Protein AF-A0A8S1AWB1-F1 (afdb_monomer)

Solvent-accessible surface area (backbone atoms only — not comparable to full-atom values): 5278 Å² total; per-residue (Å²): 108,71,69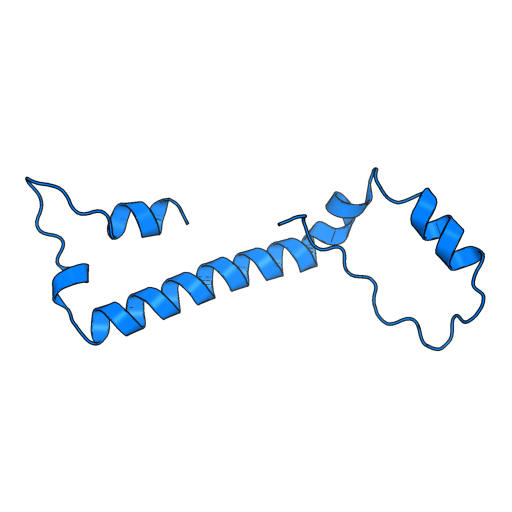,62,52,61,68,69,52,87,50,98,90,51,86,57,62,63,78,70,44,58,73,59,32,57,51,50,55,52,52,54,50,52,52,52,52,50,52,51,52,48,46,46,69,75,41,47,72,75,74,55,77,78,87,46,69,66,56,54,52,52,55,70,71,58,87,62,85,89,75,69,69,87,88,74,81,73,82,85,131

Nearest PDB structures (foldseek):
  8hr9-assembly1_G  TM=2.049E-01  e=8.832E+00  Escherichia coli

Structure (mmCIF, N/CA/C/O backbone):
data_AF-A0A8S1AWB1-F1
#
_entry.id   AF-A0A8S1AWB1-F1
#
loop_
_atom_site.group_PDB
_atom_site.id
_atom_site.type_symbol
_atom_site.label_atom_id
_atom_site.label_alt_id
_atom_site.label_comp_id
_atom_site.label_asym_id
_atom_site.label_entity_id
_atom_site.label_seq_id
_atom_site.pdbx_PDB_ins_code
_atom_site.Cartn_x
_atom_site.Cartn_y
_atom_site.Cartn_z
_atom_site.occupancy
_atom_site.B_iso_or_equiv
_atom_site.auth_seq_id
_atom_site.auth_comp_id
_atom_site.auth_asym_id
_atom_site.auth_atom_id
_atom_site.pdbx_PDB_model_num
ATOM 1 N N . MET A 1 1 ? 3.869 -1.042 2.481 1.00 76.69 1 MET A N 1
ATOM 2 C CA . MET A 1 1 ? 3.085 -2.017 3.278 1.00 76.69 1 MET A CA 1
ATOM 3 C C . MET A 1 1 ? 3.418 -2.013 4.768 1.00 76.69 1 MET A C 1
ATOM 5 O O . MET A 1 1 ? 2.496 -1.847 5.555 1.00 76.69 1 MET A O 1
ATOM 9 N N . ASN A 1 2 ? 4.689 -2.142 5.174 1.00 86.38 2 ASN A N 1
ATOM 10 C CA . ASN A 1 2 ? 5.073 -2.330 6.588 1.00 86.38 2 ASN A CA 1
ATOM 11 C C . ASN A 1 2 ? 4.500 -1.290 7.566 1.00 86.38 2 ASN A C 1
ATOM 13 O O . ASN A 1 2 ? 4.030 -1.660 8.635 1.00 86.38 2 ASN A O 1
ATOM 17 N N . T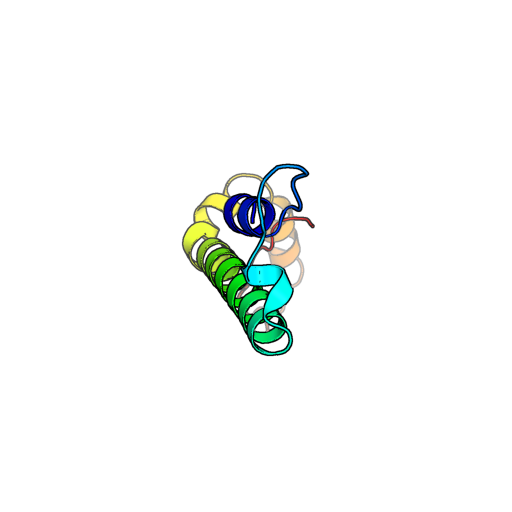YR A 1 3 ? 4.462 -0.009 7.189 1.00 90.38 3 TYR A N 1
ATOM 18 C CA . TYR A 1 3 ? 3.872 1.043 8.026 1.00 90.38 3 TYR A CA 1
ATOM 19 C C . TYR A 1 3 ? 2.368 0.832 8.293 1.00 90.38 3 TYR A C 1
ATOM 21 O O . TYR A 1 3 ? 1.916 0.901 9.435 1.00 90.38 3 TYR A O 1
ATOM 29 N N . TYR A 1 4 ? 1.584 0.534 7.252 1.00 91.00 4 TYR A N 1
ATOM 30 C CA . TYR A 1 4 ? 0.141 0.317 7.391 1.00 91.00 4 TYR A CA 1
ATOM 31 C C . TYR A 1 4 ? -0.170 -1.000 8.108 1.00 91.00 4 TYR A C 1
ATOM 33 O O . TYR A 1 4 ? -1.066 -1.036 8.947 1.00 91.00 4 TYR A O 1
ATOM 41 N N . ALA A 1 5 ? 0.618 -2.051 7.857 1.00 90.44 5 ALA A N 1
ATOM 42 C CA . ALA A 1 5 ? 0.535 -3.304 8.604 1.00 90.44 5 ALA A CA 1
ATOM 43 C C . ALA A 1 5 ? 0.816 -3.081 10.100 1.00 90.44 5 ALA A C 1
ATOM 45 O O 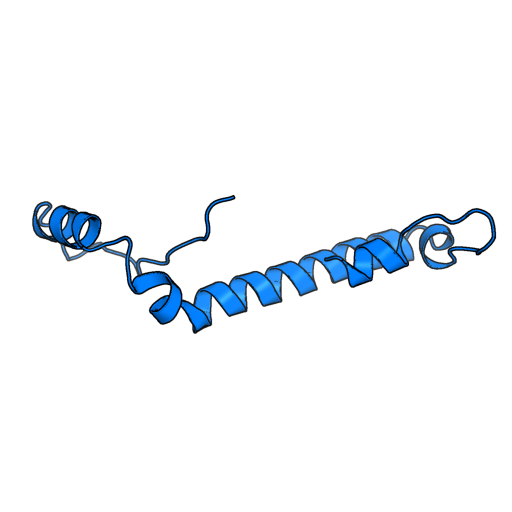. ALA A 1 5 ? 0.042 -3.516 10.948 1.00 90.44 5 ALA A O 1
ATOM 46 N N . TYR A 1 6 ? 1.858 -2.309 10.427 1.00 91.19 6 TYR A N 1
ATOM 47 C CA . TYR A 1 6 ? 2.169 -1.918 11.801 1.00 91.19 6 TYR A CA 1
ATOM 48 C C . TYR A 1 6 ? 1.027 -1.126 12.458 1.00 91.19 6 TYR A C 1
ATOM 50 O O . TYR A 1 6 ? 0.737 -1.339 13.634 1.00 91.19 6 TYR A O 1
ATOM 58 N N . ARG A 1 7 ? 0.352 -0.235 11.721 1.00 90.00 7 ARG A N 1
ATOM 59 C CA . ARG A 1 7 ? -0.806 0.526 12.229 1.00 90.00 7 ARG A CA 1
ATOM 60 C C . ARG A 1 7 ? -2.050 -0.336 12.459 1.00 90.00 7 ARG A C 1
ATOM 62 O O . ARG A 1 7 ? -2.864 0.022 13.301 1.00 90.00 7 ARG A O 1
ATOM 69 N N . MET A 1 8 ? -2.204 -1.450 11.744 1.00 90.81 8 MET A N 1
ATOM 70 C CA . MET A 1 8 ? -3.334 -2.382 11.899 1.00 90.81 8 MET A CA 1
ATOM 71 C C . MET A 1 8 ? -3.045 -3.547 12.855 1.00 90.81 8 MET A C 1
ATOM 73 O O . MET A 1 8 ? -3.955 -4.292 13.205 1.00 90.81 8 MET A O 1
ATOM 77 N N . MET A 1 9 ? -1.798 -3.712 13.290 1.00 93.00 9 MET A N 1
ATOM 78 C CA . MET A 1 9 ? -1.401 -4.755 14.231 1.00 93.00 9 MET A CA 1
ATOM 79 C C . MET A 1 9 ? -2.153 -4.613 15.567 1.00 93.00 9 MET A C 1
ATOM 81 O O . MET A 1 9 ? -2.246 -3.519 16.128 1.00 93.00 9 MET A O 1
ATOM 85 N N . ILE A 1 10 ? -2.667 -5.730 16.087 1.00 92.62 10 ILE A N 1
ATOM 86 C CA . ILE A 1 10 ? -3.269 -5.809 17.425 1.00 92.62 10 ILE A CA 1
ATOM 87 C C . ILE A 1 10 ? -2.149 -5.985 18.454 1.00 92.62 10 ILE A C 1
ATOM 89 O O . ILE A 1 10 ? -1.258 -6.815 18.266 1.00 92.62 10 ILE A O 1
ATOM 93 N N . ARG A 1 11 ? -2.194 -5.214 19.546 1.00 92.75 11 ARG A N 1
ATOM 94 C CA . ARG A 1 11 ? -1.234 -5.291 20.656 1.00 92.75 11 ARG A CA 1
ATOM 95 C C . ARG A 1 11 ? -1.978 -5.352 21.981 1.00 92.75 11 ARG A C 1
ATOM 97 O O . ARG A 1 11 ? -2.985 -4.680 22.158 1.00 92.75 11 ARG A O 1
ATOM 104 N N . THR A 1 12 ? -1.470 -6.145 22.918 1.00 89.00 12 THR A N 1
ATOM 105 C CA . THR A 1 12 ? -2.126 -6.429 24.206 1.00 89.00 12 THR A CA 1
ATOM 106 C C . THR A 1 12 ? -2.276 -5.211 25.120 1.00 89.00 12 THR A C 1
ATOM 108 O O . THR A 1 12 ? -3.178 -5.198 25.949 1.00 89.00 12 THR A O 1
ATOM 111 N N . HIS A 1 13 ? -1.432 -4.187 24.969 1.00 91.19 13 HIS A N 1
ATOM 112 C CA . HIS A 1 13 ? -1.421 -2.995 25.830 1.00 91.19 13 HIS A CA 1
ATOM 113 C C . HIS A 1 13 ? -1.827 -1.703 25.108 1.00 91.19 13 HIS A C 1
ATOM 115 O O . HIS A 1 13 ? -1.658 -0.617 25.656 1.00 91.19 13 HIS A O 1
ATOM 121 N N . GLU A 1 14 ? -2.341 -1.796 23.880 1.00 90.94 14 GLU A N 1
ATOM 122 C CA . GLU A 1 14 ? -2.685 -0.632 23.063 1.00 90.94 14 GLU A CA 1
ATOM 123 C C . GLU A 1 14 ? -4.045 -0.841 22.397 1.00 90.94 14 GLU A C 1
ATOM 125 O O . GLU A 1 14 ? -4.289 -1.858 21.744 1.00 90.94 14 GLU A O 1
ATOM 130 N N . GLU A 1 15 ? -4.941 0.136 22.531 1.00 89.44 15 GLU A N 1
ATOM 131 C CA . GLU A 1 15 ? -6.201 0.094 21.802 1.00 89.44 15 GLU A CA 1
ATOM 132 C C . GLU A 1 15 ? -6.007 0.506 20.343 1.00 89.44 15 GLU A C 1
ATOM 134 O O . GLU A 1 15 ? -5.675 1.651 20.032 1.00 89.44 15 GLU A O 1
ATOM 139 N N . ASN A 1 16 ? -6.315 -0.406 19.420 1.00 90.81 16 ASN A N 1
ATOM 140 C CA . ASN A 1 16 ? -6.327 -0.082 18.002 1.00 90.81 16 ASN A CA 1
ATOM 141 C C . ASN A 1 16 ? -7.696 0.478 17.578 1.00 90.81 16 ASN A C 1
ATOM 143 O O . ASN A 1 16 ? -8.607 -0.259 17.196 1.00 90.81 16 ASN A O 1
ATOM 147 N N . VAL A 1 17 ? -7.837 1.805 17.644 1.00 91.94 17 VAL A N 1
ATOM 148 C CA . VAL A 1 17 ? -9.080 2.513 17.284 1.00 91.94 17 VAL A CA 1
ATOM 149 C C . VAL A 1 17 ? -9.472 2.272 15.825 1.00 91.94 17 VAL A C 1
ATOM 151 O O . V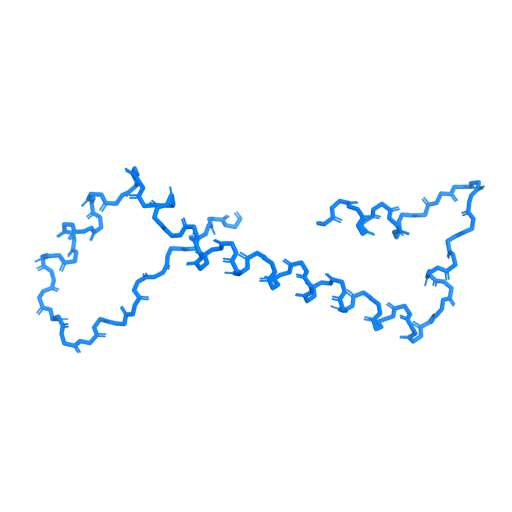AL A 1 17 ? -10.657 2.145 15.528 1.00 91.94 17 VAL A O 1
ATOM 154 N N . ILE A 1 18 ? -8.496 2.137 14.921 1.00 91.38 18 ILE A N 1
ATOM 155 C CA . ILE A 1 18 ? -8.744 1.928 13.486 1.00 91.38 18 ILE A CA 1
ATOM 156 C C . ILE A 1 18 ? -9.600 0.675 13.272 1.00 91.38 18 ILE A C 1
ATOM 158 O O . ILE A 1 18 ? -10.555 0.717 12.503 1.00 91.38 18 ILE A O 1
ATOM 162 N N . LEU A 1 19 ? -9.326 -0.403 14.013 1.00 92.44 19 LEU A N 1
ATOM 163 C CA . LEU A 1 19 ? -10.065 -1.665 13.912 1.00 92.44 19 LEU A CA 1
ATOM 164 C C . LEU A 1 19 ? -11.487 -1.593 14.493 1.00 92.44 19 LEU A C 1
ATOM 166 O O . LEU A 1 19 ? -12.341 -2.402 14.136 1.00 92.44 19 LEU A O 1
ATOM 170 N N . LYS A 1 20 ? -11.780 -0.618 15.364 1.00 92.88 20 LYS A N 1
ATOM 171 C CA . LYS A 1 20 ? -13.112 -0.445 15.970 1.00 92.88 20 LYS A CA 1
ATOM 172 C C . LYS A 1 20 ? -14.096 0.282 15.043 1.00 92.88 20 LYS A C 1
ATOM 174 O O . LYS A 1 20 ? -15.308 0.199 15.241 1.00 92.88 20 LYS A O 1
ATOM 179 N N . CYS A 1 21 ? -13.611 0.950 13.998 1.00 90.44 21 CYS A N 1
ATOM 180 C CA . CYS A 1 21 ? -14.404 1.883 13.194 1.00 90.44 21 CYS A CA 1
ATOM 181 C C . CYS A 1 21 ? -15.236 1.257 12.046 1.00 90.44 21 CYS A C 1
ATOM 183 O O . CYS A 1 21 ? -15.618 1.967 11.117 1.00 90.44 21 CYS A O 1
ATOM 185 N N . ARG A 1 22 ? -15.569 -0.045 12.089 1.00 92.81 22 ARG A N 1
ATOM 186 C CA . ARG A 1 22 ? -16.464 -0.768 11.143 1.00 92.81 22 ARG A CA 1
ATOM 187 C C . ARG A 1 22 ? -16.344 -0.317 9.671 1.00 92.81 22 ARG A C 1
ATOM 189 O O . ARG A 1 22 ? -15.387 -0.666 8.992 1.00 92.81 22 ARG A O 1
ATOM 196 N N . ARG A 1 23 ? -17.306 0.460 9.156 1.00 96.62 23 ARG A N 1
ATOM 197 C CA . ARG A 1 23 ? -17.340 0.902 7.748 1.00 96.62 23 ARG A CA 1
ATOM 198 C C . ARG A 1 23 ? -16.145 1.784 7.380 1.00 96.62 23 ARG A C 1
ATOM 200 O O . ARG A 1 23 ? -15.616 1.666 6.281 1.00 96.62 23 ARG A O 1
ATOM 207 N N . LEU A 1 24 ? -15.701 2.631 8.304 1.00 95.06 24 LEU A N 1
ATOM 208 C CA . LEU A 1 24 ? -14.535 3.485 8.096 1.00 95.06 24 LEU A CA 1
ATOM 209 C C . LEU A 1 24 ? -13.241 2.659 8.061 1.00 95.06 24 LEU A C 1
ATOM 211 O O . LEU A 1 24 ? -12.334 2.988 7.307 1.00 95.06 24 LEU A O 1
ATOM 215 N N . PHE A 1 25 ? -13.175 1.551 8.810 1.00 94.38 25 PHE A N 1
ATOM 216 C CA . PHE A 1 25 ? -12.062 0.602 8.705 1.00 94.38 25 PHE A CA 1
ATOM 217 C C . PHE A 1 25 ? -11.987 -0.027 7.310 1.00 94.38 25 PHE A C 1
ATOM 219 O O . PHE A 1 25 ? -10.911 -0.084 6.721 1.00 94.38 25 PHE A O 1
ATOM 226 N N . GLN A 1 26 ? -13.126 -0.457 6.759 1.00 94.94 26 GLN A N 1
ATOM 227 C CA . GLN A 1 26 ? -13.175 -1.042 5.415 1.00 94.94 26 GLN A CA 1
ATOM 228 C C . GLN A 1 26 ? -12.702 -0.047 4.348 1.00 94.94 26 GLN A C 1
ATOM 230 O O . GLN A 1 26 ? -11.896 -0.411 3.496 1.00 94.94 26 GLN A O 1
ATOM 235 N N . GLN A 1 27 ? -13.151 1.210 4.425 1.00 96.25 27 GLN A N 1
ATOM 236 C CA . GLN A 1 27 ? -12.691 2.278 3.529 1.00 96.25 27 GLN A CA 1
ATOM 237 C C . GLN A 1 27 ? -11.188 2.513 3.672 1.00 96.25 27 GLN A C 1
ATOM 239 O O . GLN A 1 27 ? -10.459 2.456 2.689 1.00 96.25 27 GLN A O 1
ATOM 244 N N . PHE A 1 28 ? -10.710 2.664 4.909 1.00 94.06 28 PHE A N 1
ATOM 245 C CA . PHE A 1 28 ? -9.293 2.850 5.193 1.00 94.06 28 PHE A CA 1
ATOM 246 C C . PHE A 1 28 ? -8.427 1.717 4.620 1.00 94.06 28 PHE A C 1
ATOM 248 O O . PHE A 1 28 ? -7.400 1.985 4.001 1.00 94.06 28 PHE A O 1
ATOM 255 N N . ALA A 1 29 ? -8.832 0.457 4.796 1.00 93.75 29 ALA A N 1
ATOM 256 C CA . ALA A 1 29 ? -8.079 -0.692 4.299 1.00 93.75 29 ALA A CA 1
ATOM 257 C C . ALA A 1 29 ? -7.952 -0.676 2.766 1.00 93.75 29 ALA A C 1
ATOM 259 O O . ALA A 1 29 ? -6.854 -0.873 2.239 1.00 93.75 29 ALA A O 1
ATOM 260 N N . VAL A 1 30 ? -9.052 -0.394 2.060 1.00 95.88 30 VAL A N 1
ATOM 261 C CA . VAL A 1 30 ? -9.066 -0.292 0.593 1.00 95.88 30 VAL A CA 1
ATOM 262 C C . VAL A 1 30 ? -8.219 0.889 0.124 1.00 95.88 30 VAL A C 1
ATOM 264 O O . VAL A 1 30 ? -7.363 0.716 -0.742 1.00 95.88 30 VAL A O 1
ATOM 267 N N . ASP A 1 31 ? -8.381 2.062 0.733 1.00 95.69 31 ASP A N 1
ATOM 268 C CA . ASP A 1 31 ? -7.639 3.268 0.357 1.00 95.69 31 ASP A CA 1
ATOM 269 C C . ASP A 1 31 ? -6.127 3.087 0.537 1.00 95.69 31 ASP A C 1
ATOM 271 O O . ASP A 1 31 ? -5.333 3.507 -0.310 1.00 95.69 31 ASP A O 1
ATOM 275 N N . MET A 1 32 ? -5.702 2.436 1.627 1.00 94.94 32 MET A N 1
ATOM 276 C CA . MET A 1 32 ? -4.280 2.192 1.877 1.00 94.94 32 MET A CA 1
ATOM 277 C C . MET A 1 32 ? -3.700 1.177 0.894 1.00 94.94 32 MET A C 1
ATOM 279 O O . MET A 1 32 ? -2.567 1.356 0.442 1.00 94.94 32 MET A O 1
ATOM 283 N N . TYR A 1 33 ? -4.468 0.150 0.520 1.00 93.88 33 TYR A N 1
ATOM 284 C CA . TYR A 1 33 ? -4.068 -0.790 -0.524 1.00 93.88 33 TYR A CA 1
ATOM 285 C C . TYR A 1 33 ? -3.901 -0.086 -1.876 1.00 93.88 33 TYR A C 1
ATOM 287 O O . TYR A 1 33 ? -2.837 -0.179 -2.487 1.00 93.88 33 TYR A O 1
ATOM 295 N N . VAL A 1 34 ? -4.908 0.684 -2.304 1.00 95.94 34 VAL A N 1
ATOM 296 C CA . VAL A 1 34 ? -4.877 1.421 -3.576 1.00 95.94 34 VAL A CA 1
ATOM 297 C C . VAL A 1 34 ? -3.700 2.389 -3.616 1.00 95.94 34 VAL A C 1
ATOM 299 O O . VAL A 1 34 ? -2.999 2.446 -4.625 1.00 95.94 34 VAL A O 1
ATOM 302 N N . LYS A 1 35 ? -3.423 3.108 -2.521 1.00 95.00 35 LYS A N 1
ATOM 303 C CA . LYS A 1 35 ? -2.258 3.999 -2.429 1.00 95.00 35 LYS A CA 1
ATOM 304 C C . LYS A 1 35 ? -0.948 3.247 -2.679 1.00 95.00 35 LYS A C 1
ATOM 306 O O . LYS A 1 35 ? -0.162 3.666 -3.525 1.00 95.00 35 LYS A O 1
ATOM 311 N N . VAL A 1 36 ? -0.725 2.140 -1.969 1.00 93.31 36 VAL A N 1
ATOM 312 C CA . VAL A 1 36 ? 0.515 1.358 -2.087 1.00 93.31 36 VAL A CA 1
ATOM 313 C C . VAL A 1 36 ? 0.677 0.777 -3.492 1.00 93.31 36 VAL A C 1
ATOM 315 O O . VAL A 1 36 ? 1.757 0.869 -4.071 1.00 93.31 36 VAL A O 1
ATOM 318 N N . GLU A 1 37 ? -0.382 0.208 -4.065 1.00 93.12 37 GLU A N 1
ATOM 319 C CA . GLU A 1 37 ? -0.314 -0.358 -5.415 1.00 93.12 37 GLU A CA 1
ATOM 320 C C . GLU A 1 37 ? -0.146 0.720 -6.489 1.00 93.12 37 GLU A C 1
ATOM 322 O O . GLU A 1 37 ? 0.587 0.518 -7.455 1.00 93.12 37 GLU A O 1
ATOM 327 N N . THR A 1 38 ? -0.728 1.906 -6.300 1.00 95.00 38 THR A N 1
ATOM 328 C CA . THR A 1 38 ? -0.508 3.044 -7.205 1.00 95.00 38 THR A CA 1
ATOM 329 C C . THR A 1 38 ? 0.960 3.464 -7.213 1.00 95.00 38 THR A C 1
ATOM 331 O O . THR A 1 38 ? 1.540 3.651 -8.283 1.00 95.00 38 THR A O 1
ATOM 334 N N . GLU A 1 39 ? 1.592 3.567 -6.041 1.00 92.81 39 GLU A N 1
ATOM 335 C CA . GLU A 1 39 ? 3.027 3.858 -5.931 1.00 92.81 39 GLU A CA 1
ATOM 336 C C . GLU A 1 39 ? 3.880 2.756 -6.572 1.00 92.81 39 GLU A C 1
ATOM 338 O O . GLU A 1 39 ? 4.843 3.053 -7.280 1.00 92.81 39 GLU A O 1
ATOM 343 N N . ARG A 1 40 ? 3.505 1.485 -6.395 1.00 90.88 40 ARG A N 1
ATOM 344 C CA . ARG A 1 40 ? 4.187 0.341 -7.015 1.00 90.88 40 ARG A CA 1
ATOM 345 C C . ARG A 1 40 ? 4.102 0.382 -8.542 1.00 90.88 40 ARG A C 1
ATOM 347 O O . ARG A 1 40 ? 5.117 0.216 -9.217 1.00 90.88 40 ARG A O 1
ATOM 354 N N . LEU A 1 41 ? 2.924 0.656 -9.098 1.00 91.06 41 LEU A N 1
ATOM 355 C CA . LEU A 1 41 ? 2.731 0.820 -10.541 1.00 91.06 41 LEU A CA 1
ATOM 356 C C . LEU A 1 41 ? 3.482 2.042 -11.080 1.00 91.06 41 LEU A C 1
ATOM 358 O O . LEU A 1 41 ? 4.089 1.968 -12.149 1.00 91.06 41 LEU A O 1
ATOM 362 N N . ALA A 1 42 ? 3.496 3.151 -10.336 1.00 92.88 42 ALA A N 1
ATOM 363 C CA . ALA A 1 42 ? 4.288 4.325 -10.685 1.00 92.88 42 ALA A CA 1
ATOM 364 C C . ALA A 1 42 ? 5.786 3.993 -10.704 1.00 92.88 42 ALA A C 1
ATOM 366 O O . ALA A 1 42 ? 6.479 4.334 -11.664 1.00 92.88 42 ALA A O 1
ATOM 367 N N . PHE A 1 43 ? 6.281 3.261 -9.702 1.00 89.62 43 PHE A N 1
ATOM 368 C CA . PHE A 1 43 ? 7.662 2.795 -9.669 1.00 89.62 43 PHE A CA 1
ATOM 369 C C . PHE A 1 43 ? 7.987 1.952 -10.903 1.00 89.62 43 PHE A C 1
ATOM 371 O O . PHE A 1 43 ? 8.952 2.263 -11.599 1.00 89.62 43 PHE A O 1
ATOM 378 N N . ILE A 1 44 ? 7.155 0.955 -11.226 1.00 86.88 44 ILE A N 1
ATOM 379 C CA . ILE A 1 44 ? 7.320 0.123 -12.425 1.00 86.88 44 ILE A CA 1
ATOM 380 C C . ILE A 1 44 ? 7.369 1.005 -13.674 1.00 86.88 44 ILE A C 1
ATOM 382 O O . ILE A 1 44 ? 8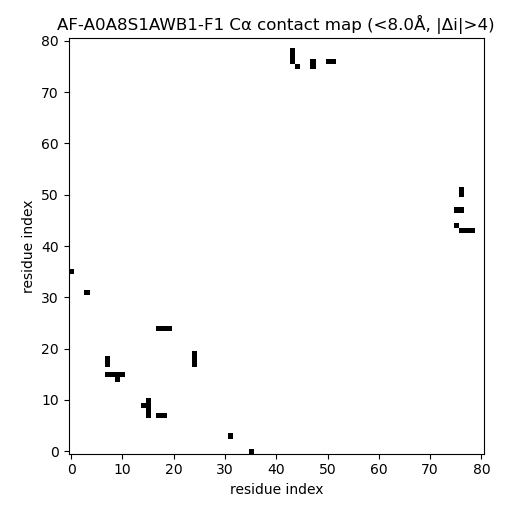.288 0.858 -14.475 1.00 86.88 44 ILE A O 1
ATOM 386 N N . ARG A 1 45 ? 6.440 1.955 -13.824 1.00 86.81 45 ARG A N 1
ATOM 387 C CA . ARG A 1 45 ? 6.350 2.845 -14.990 1.00 86.81 45 ARG A CA 1
ATOM 388 C C . ARG A 1 45 ? 7.587 3.729 -15.166 1.00 86.81 45 ARG A C 1
ATOM 390 O O . ARG A 1 45 ? 8.059 3.878 -16.292 1.00 86.81 45 ARG A O 1
ATOM 397 N N . PHE A 1 46 ? 8.103 4.317 -14.088 1.00 89.12 46 PHE A N 1
ATOM 398 C CA . PHE A 1 46 ? 9.205 5.285 -14.151 1.00 89.12 46 PHE A CA 1
ATOM 399 C C . PHE A 1 46 ? 10.599 4.653 -14.045 1.00 89.12 46 PHE A C 1
ATOM 401 O O . PHE A 1 46 ? 11.570 5.263 -14.480 1.00 89.12 46 PHE A O 1
ATOM 408 N N . ASN A 1 47 ? 10.713 3.420 -13.541 1.00 85.25 47 ASN A N 1
ATOM 409 C CA . ASN A 1 47 ? 11.996 2.730 -13.354 1.00 85.25 47 ASN A CA 1
ATOM 410 C C . ASN A 1 47 ? 12.235 1.610 -14.379 1.00 85.25 47 ASN A C 1
ATOM 412 O O . ASN A 1 47 ? 13.168 0.826 -14.214 1.00 85.25 47 ASN A O 1
ATOM 416 N N . GLN A 1 48 ? 11.454 1.558 -15.469 1.00 79.12 48 GLN A N 1
ATOM 417 C CA . GLN A 1 48 ? 11.624 0.569 -16.545 1.00 79.12 48 GLN A CA 1
ATOM 418 C C . GLN A 1 48 ? 13.066 0.482 -17.066 1.00 79.12 48 GLN A C 1
ATOM 420 O O . GLN A 1 48 ? 13.528 -0.606 -17.368 1.00 79.12 48 GLN A O 1
ATOM 425 N N . ALA A 1 49 ? 13.806 1.593 -17.156 1.00 75.88 49 ALA A N 1
ATOM 426 C CA . ALA A 1 49 ? 15.199 1.568 -17.615 1.00 75.88 49 ALA A CA 1
ATOM 427 C C . ALA A 1 49 ? 16.147 0.845 -16.638 1.00 75.88 49 ALA A C 1
ATOM 429 O O . ALA A 1 49 ? 17.052 0.142 -17.073 1.00 75.88 49 ALA A O 1
ATOM 430 N N . LYS A 1 50 ? 15.912 0.971 -15.326 1.00 73.12 50 LYS A N 1
ATOM 431 C CA . LYS A 1 50 ? 16.668 0.258 -14.286 1.00 73.12 50 LYS A CA 1
ATOM 432 C C .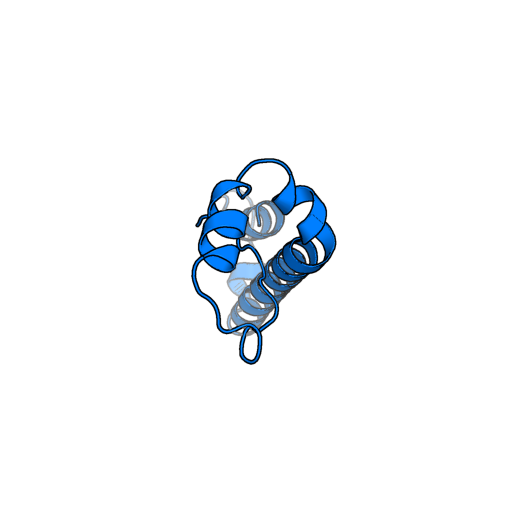 LYS A 1 50 ? 16.293 -1.225 -14.230 1.00 73.12 50 LYS A C 1
ATOM 434 O O . LYS A 1 50 ? 17.140 -2.057 -13.957 1.00 73.12 50 LYS A O 1
ATOM 439 N N . LEU A 1 51 ? 15.037 -1.549 -14.539 1.00 69.25 51 LEU A N 1
ATOM 440 C CA . LEU A 1 51 ? 14.559 -2.926 -14.705 1.00 69.25 51 LEU A CA 1
ATOM 441 C C . LEU A 1 51 ? 15.066 -3.586 -16.009 1.00 69.25 51 LEU A C 1
ATOM 443 O O . LEU A 1 51 ? 14.824 -4.766 -16.223 1.00 69.25 51 LEU A O 1
ATOM 447 N N . ARG A 1 52 ? 15.734 -2.834 -16.899 1.00 62.97 52 ARG A N 1
ATOM 448 C CA . ARG A 1 52 ? 16.158 -3.270 -18.244 1.00 62.97 52 ARG A CA 1
ATOM 449 C C . ARG A 1 52 ? 17.640 -3.646 -18.370 1.00 62.97 52 ARG A C 1
ATOM 451 O O . ARG A 1 52 ? 18.042 -3.978 -19.481 1.00 62.97 52 ARG A O 1
ATOM 458 N N . SER A 1 53 ? 18.463 -3.556 -17.322 1.00 54.59 53 SER A N 1
ATOM 459 C CA . SER A 1 53 ? 19.922 -3.584 -17.513 1.00 54.59 53 SER A CA 1
ATOM 460 C C . SER A 1 53 ? 20.543 -4.965 -17.736 1.00 54.59 53 SER A C 1
ATOM 462 O O . SER A 1 53 ? 21.599 -5.011 -18.356 1.00 54.59 53 SER A O 1
ATOM 464 N N . GLU A 1 54 ? 19.937 -6.071 -17.288 1.00 53.59 54 GLU A N 1
ATOM 465 C CA . GLU A 1 54 ? 20.666 -7.359 -17.251 1.00 53.59 54 GLU A CA 1
ATOM 466 C C . GLU A 1 54 ? 19.905 -8.562 -17.855 1.00 53.59 54 GLU A C 1
ATOM 468 O O . GLU A 1 54 ? 20.535 -9.407 -18.485 1.00 53.59 54 GLU A O 1
ATOM 473 N N . ASP A 1 55 ? 18.567 -8.605 -17.825 1.00 54.44 55 ASP A N 1
ATOM 474 C CA . ASP A 1 55 ? 17.841 -9.866 -18.095 1.00 54.44 55 ASP A CA 1
ATOM 475 C C . ASP A 1 55 ? 17.383 -10.113 -19.548 1.00 54.44 55 ASP A C 1
ATOM 477 O O . ASP A 1 55 ? 16.808 -11.160 -19.843 1.00 54.44 55 ASP A O 1
ATOM 481 N N . TYR A 1 56 ? 17.598 -9.184 -20.489 1.00 55.91 56 TYR A N 1
ATOM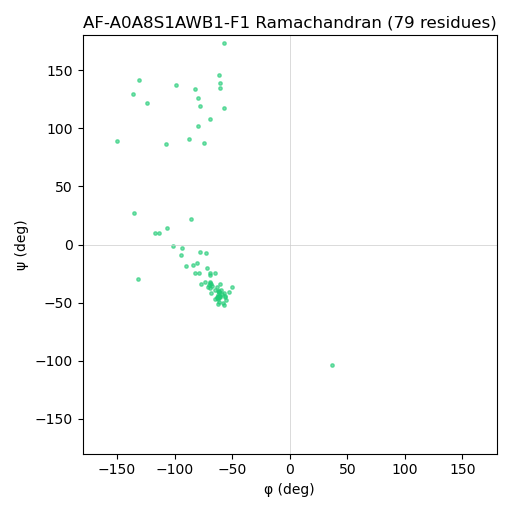 482 C CA . TYR A 1 56 ? 16.846 -9.223 -21.757 1.00 55.91 56 TYR A CA 1
ATOM 483 C C . TYR A 1 56 ? 17.618 -9.008 -23.063 1.00 55.91 56 TYR A C 1
ATOM 485 O O . TYR A 1 56 ? 17.013 -8.653 -24.077 1.00 55.91 56 TYR A O 1
ATOM 493 N N . ILE A 1 57 ? 18.913 -9.341 -23.103 1.00 57.28 57 ILE A N 1
ATOM 494 C CA . ILE A 1 57 ? 19.582 -9.614 -24.393 1.00 57.28 57 ILE A CA 1
ATOM 495 C C . ILE A 1 57 ? 18.817 -10.736 -25.131 1.00 57.28 57 ILE A C 1
ATOM 497 O O . ILE A 1 57 ? 18.410 -10.562 -26.274 1.00 57.28 57 ILE A O 1
ATOM 501 N N . HIS A 1 58 ? 18.439 -11.802 -24.419 1.00 56.81 58 HIS A N 1
ATOM 502 C CA . HIS A 1 58 ? 17.775 -12.978 -24.995 1.00 56.81 58 HIS A CA 1
ATOM 503 C C . HIS A 1 58 ? 16.323 -12.747 -25.474 1.00 56.81 58 HIS A C 1
ATOM 505 O O . HIS A 1 58 ? 15.924 -13.316 -26.487 1.00 56.81 58 HIS A O 1
ATOM 511 N N . LEU A 1 59 ? 15.516 -11.906 -24.805 1.00 59.12 59 LEU A N 1
ATOM 512 C CA . LEU A 1 59 ? 14.151 -11.581 -25.283 1.00 59.12 59 LEU A CA 1
ATOM 513 C C . LEU A 1 59 ? 14.180 -10.586 -26.440 1.00 59.12 59 LEU A C 1
ATOM 515 O O . LEU A 1 59 ? 13.345 -10.665 -27.337 1.00 59.12 59 LEU A O 1
ATOM 519 N N . ARG A 1 60 ? 15.137 -9.650 -26.437 1.00 60.53 60 ARG A N 1
ATOM 520 C CA . ARG A 1 60 ? 15.337 -8.744 -27.569 1.00 60.53 60 ARG A CA 1
ATOM 521 C C . ARG A 1 60 ? 15.693 -9.528 -28.833 1.00 60.53 60 ARG A C 1
ATOM 523 O O . ARG A 1 60 ? 15.161 -9.204 -29.893 1.00 60.53 60 ARG A O 1
ATOM 530 N N . ASP A 1 61 ? 16.525 -10.557 -28.695 1.00 62.22 61 ASP A N 1
ATOM 531 C CA . ASP A 1 61 ? 16.908 -11.449 -29.790 1.00 62.22 61 ASP A CA 1
ATOM 532 C C . ASP A 1 61 ? 15.727 -12.318 -30.255 1.00 62.22 61 ASP A C 1
ATOM 534 O O . ASP A 1 61 ? 15.482 -12.419 -31.457 1.00 62.22 61 ASP A O 1
ATOM 538 N N . ALA A 1 62 ? 14.919 -12.852 -29.329 1.00 61.81 62 ALA A N 1
ATOM 539 C CA . ALA A 1 62 ? 13.705 -13.603 -29.666 1.00 61.81 62 ALA A CA 1
ATOM 540 C C . ALA A 1 62 ? 12.671 -12.747 -30.429 1.00 61.81 62 ALA A C 1
ATOM 542 O O . ALA A 1 62 ? 12.112 -13.197 -31.426 1.00 61.81 62 ALA A O 1
ATOM 543 N N . ILE A 1 63 ? 12.473 -11.484 -30.032 1.00 63.34 63 ILE A N 1
ATOM 544 C CA . ILE A 1 63 ? 11.573 -10.544 -30.726 1.00 63.34 63 ILE A CA 1
ATOM 545 C C . ILE A 1 63 ? 12.126 -10.137 -32.102 1.00 63.34 63 ILE A C 1
ATOM 547 O O . ILE A 1 63 ? 11.353 -9.913 -33.026 1.00 63.34 63 ILE A O 1
ATOM 551 N N . HIS A 1 64 ? 13.449 -10.042 -32.272 1.00 62.88 64 HIS A N 1
ATOM 552 C CA . HIS A 1 64 ? 14.045 -9.798 -33.594 1.00 62.88 64 HIS A CA 1
ATOM 553 C C . HIS A 1 64 ? 13.899 -10.994 -34.546 1.00 62.88 64 HIS A C 1
ATOM 555 O O . HIS A 1 64 ? 13.938 -10.799 -35.759 1.00 62.88 64 HIS A O 1
ATOM 561 N N . SER A 1 65 ? 13.745 -12.211 -34.013 1.00 64.00 65 SER A N 1
ATOM 562 C CA . SER A 1 65 ? 13.570 -13.425 -34.816 1.00 64.00 65 SER A CA 1
ATOM 563 C C . SER A 1 65 ? 12.131 -13.661 -35.294 1.00 64.00 65 SER A C 1
ATOM 565 O O . SER A 1 65 ? 11.948 -14.301 -36.327 1.00 64.00 65 SER A O 1
ATOM 567 N N . ASP A 1 66 ? 11.129 -13.115 -34.595 1.00 61.09 66 ASP A N 1
ATOM 568 C CA . ASP A 1 66 ? 9.705 -13.331 -34.885 1.00 61.09 66 ASP A CA 1
ATOM 569 C C . ASP A 1 66 ? 9.095 -12.060 -35.506 1.00 61.09 66 ASP A C 1
ATOM 571 O O . ASP A 1 66 ? 8.649 -11.126 -34.836 1.00 61.09 66 ASP A O 1
ATOM 575 N N . GLY A 1 67 ? 9.220 -11.968 -36.830 1.00 62.03 67 GLY A N 1
ATOM 576 C CA . GLY A 1 67 ? 8.947 -10.768 -37.614 1.00 62.03 67 GLY A CA 1
ATOM 577 C C . GLY A 1 67 ? 7.465 -10.446 -37.795 1.00 62.03 67 GLY A C 1
ATOM 578 O O . GLY A 1 67 ? 6.902 -10.760 -38.837 1.00 62.03 67 GLY A O 1
ATOM 579 N N . ASP A 1 68 ? 6.873 -9.707 -36.855 1.00 58.69 68 ASP A N 1
ATOM 580 C CA . ASP A 1 68 ? 5.729 -8.833 -37.148 1.00 58.69 68 ASP A CA 1
ATOM 581 C C . ASP A 1 68 ? 5.697 -7.605 -36.217 1.00 58.69 68 ASP A C 1
ATOM 583 O O . ASP A 1 68 ? 5.135 -7.593 -35.122 1.00 58.69 68 ASP A O 1
ATOM 587 N N . VAL A 1 69 ? 6.371 -6.539 -36.653 1.00 57.62 69 VAL A N 1
ATOM 588 C CA . VAL A 1 69 ? 6.642 -5.324 -35.858 1.00 57.62 69 VAL A CA 1
ATOM 589 C C . VAL A 1 69 ? 5.417 -4.393 -35.772 1.00 57.62 69 VAL A C 1
ATOM 591 O O . VAL A 1 69 ? 5.432 -3.408 -35.038 1.00 57.62 69 VAL A O 1
ATOM 594 N N . GLN A 1 70 ? 4.332 -4.690 -36.495 1.00 56.16 70 GLN A N 1
ATOM 595 C CA . GLN A 1 70 ? 3.179 -3.791 -36.645 1.00 56.16 70 GLN A CA 1
ATOM 596 C C . GLN A 1 70 ? 2.157 -3.874 -35.491 1.00 56.16 70 GLN A C 1
ATOM 598 O O . GLN A 1 70 ? 1.383 -2.939 -35.307 1.00 56.16 70 GLN A O 1
ATOM 603 N N . ASN A 1 71 ? 2.169 -4.943 -34.679 1.00 55.78 71 ASN A N 1
ATOM 604 C CA . ASN A 1 71 ? 1.207 -5.165 -33.580 1.00 55.78 71 ASN A CA 1
ATOM 605 C C . ASN A 1 71 ? 1.832 -5.199 -32.174 1.00 55.78 71 ASN A C 1
ATOM 607 O O . ASN A 1 71 ? 1.167 -5.543 -31.192 1.00 55.78 71 ASN A O 1
ATOM 611 N N . ILE A 1 72 ? 3.107 -4.837 -32.039 1.00 59.44 72 ILE A N 1
ATOM 612 C CA . ILE A 1 72 ? 3.798 -4.919 -30.752 1.00 59.44 72 ILE A CA 1
ATOM 613 C C . ILE A 1 72 ? 3.408 -3.703 -29.902 1.00 59.44 72 ILE A C 1
ATOM 615 O O . ILE A 1 72 ? 3.905 -2.592 -30.088 1.00 59.44 72 ILE A O 1
ATOM 619 N N . GLY A 1 73 ? 2.496 -3.912 -28.949 1.00 62.75 73 GLY A N 1
ATOM 620 C CA . GLY A 1 73 ? 2.208 -2.946 -27.889 1.00 62.75 73 GLY A CA 1
ATOM 621 C C . GLY A 1 73 ? 3.460 -2.583 -27.073 1.00 62.75 73 GLY A C 1
ATOM 622 O O . GLY A 1 73 ? 4.537 -3.159 -27.223 1.00 62.75 73 GLY A O 1
ATOM 623 N N . ARG A 1 74 ? 3.352 -1.613 -26.159 1.00 64.75 74 ARG A N 1
ATOM 624 C CA . ARG A 1 74 ? 4.509 -1.198 -25.349 1.00 64.75 74 ARG A CA 1
ATOM 625 C C . ARG A 1 74 ? 4.903 -2.290 -24.347 1.00 64.75 74 ARG A C 1
ATOM 627 O O . ARG A 1 74 ? 4.242 -2.456 -23.323 1.00 64.75 74 ARG A O 1
ATOM 634 N N . LEU A 1 75 ? 6.026 -2.961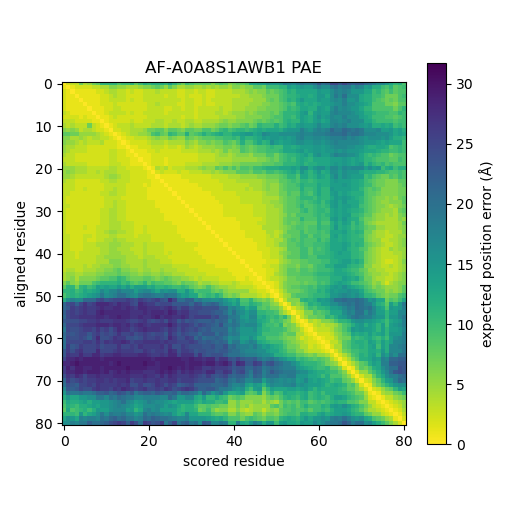 -24.602 1.00 68.81 75 LEU A N 1
ATOM 635 C CA . LEU A 1 75 ? 6.629 -3.926 -23.680 1.00 68.81 75 LEU A CA 1
ATOM 636 C C . LEU A 1 75 ? 6.914 -3.252 -22.322 1.00 68.81 75 LEU A C 1
ATOM 638 O O . LEU A 1 75 ? 7.688 -2.294 -22.250 1.00 68.81 75 LEU A O 1
ATOM 642 N N . THR A 1 76 ? 6.270 -3.736 -21.259 1.00 66.81 76 THR A N 1
ATOM 643 C CA . THR A 1 76 ? 6.464 -3.261 -19.880 1.00 66.81 76 THR A CA 1
ATOM 644 C C . THR A 1 76 ? 6.856 -4.446 -19.014 1.00 66.81 76 THR A C 1
ATOM 646 O O . THR A 1 76 ? 6.122 -5.426 -18.934 1.00 66.81 76 THR A O 1
ATOM 649 N N . ILE A 1 77 ? 8.017 -4.355 -18.374 1.00 70.06 77 ILE A N 1
ATOM 650 C CA . ILE A 1 77 ? 8.535 -5.404 -17.501 1.00 70.06 77 ILE A CA 1
ATOM 651 C C . ILE A 1 77 ? 7.840 -5.286 -16.151 1.00 70.06 77 ILE A C 1
ATOM 653 O O . ILE A 1 77 ? 7.854 -4.218 -15.528 1.00 70.06 77 ILE A O 1
ATOM 657 N N . LEU A 1 78 ? 7.246 -6.391 -15.7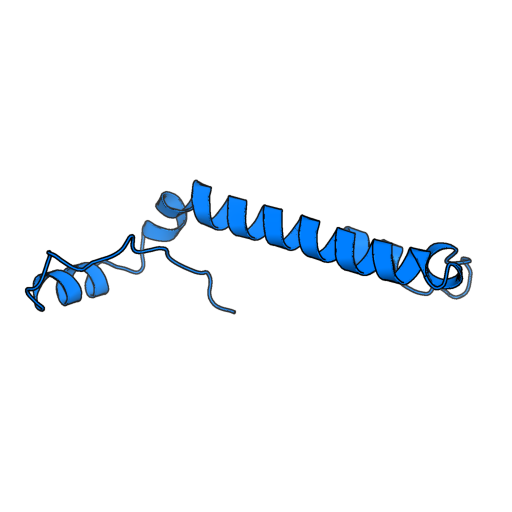10 1.00 76.75 78 LEU A N 1
ATOM 658 C CA . LEU A 1 78 ? 6.680 -6.533 -14.379 1.00 76.75 78 LEU A CA 1
ATOM 659 C C . LEU A 1 78 ? 7.688 -7.271 -13.487 1.00 76.75 78 LEU A C 1
ATOM 661 O O . LEU A 1 78 ? 8.299 -8.235 -13.946 1.00 76.75 78 LEU A O 1
ATOM 665 N N . PRO A 1 79 ? 7.882 -6.836 -12.233 1.00 67.06 79 PRO A N 1
ATOM 666 C CA . PRO A 1 79 ? 8.670 -7.595 -11.273 1.00 67.06 79 PRO A CA 1
ATOM 667 C C . PRO A 1 79 ? 8.018 -8.963 -11.023 1.00 67.06 79 PRO A C 1
ATOM 669 O O . PRO A 1 79 ? 6.788 -9.077 -11.039 1.00 67.06 79 PRO A O 1
ATOM 672 N N . SER A 1 80 ? 8.836 -9.991 -10.792 1.00 61.69 80 SER A N 1
ATOM 673 C CA . SER A 1 80 ? 8.357 -11.321 -10.409 1.00 61.69 80 SER A CA 1
ATOM 674 C C . SER A 1 80 ? 7.575 -11.247 -9.094 1.00 61.69 80 SER A C 1
ATOM 676 O O . SER A 1 80 ? 7.950 -10.488 -8.199 1.00 61.69 80 SER A O 1
ATOM 678 N N . SER A 1 81 ? 6.467 -11.992 -9.025 1.00 53.66 81 SER A N 1
ATOM 679 C CA . SER A 1 81 ? 5.562 -12.047 -7.862 1.00 53.66 81 SER A CA 1
ATOM 680 C C . SER A 1 81 ? 6.209 -12.681 -6.638 1.00 53.66 81 SER A C 1
ATOM 682 O O . SER A 1 81 ? 7.049 -13.586 -6.830 1.00 53.66 81 SER A O 1
#

pLDDT: mean 79.53, std 15.22, range [53.59, 96.62]

InterPro domains:
  IPR025476 Helitron helicase-like domain [PF14214] (3-81)

Radius of gyration: 20.72 Å; Cα contacts (8 Å, |Δi|>4): 20; chains: 1; bounding box: 38×19×63 Å

Secondary structure (DSSP, 8-state):
-HHHHHHH--BTTB--HHHH-HHHHHHHHHHHHHHHHHHHHHHHHH-TTGGGSSS-HHHHHHHHHS--TTS-----PPPP-

Foldseek 3Di:
DVVVCVLPDDDPPDDNVLVVPVVSVVVVVVVVVCVVVVVVVVCQVVCQVVVPDPDPPPVVVVVVVDDDPPPDDDDGDDDDD

Organism: Arctia plantaginis (NCBI:txid874455)

Sequence (81 aa):
MNYYAYRMMIRTHEENVILKCRRLFQQFAVDMYVKVETERLAFIRFNQAKLRSEDYIHLRDAIHSDGDVQNIGRLTILPSS

Mean predicted aligned error: 10.41 Å